Protein AF-A0A381KMM9-F1 (afdb_monomer)

Secondary structure (DSSP, 8-state):
--TT-SPPPHHHHHHHHHHHHHHHHHHHTT--SEEEEEETTEEEEEEHHHHHH------HHHHHHHHHTT-

Organism: Clostridioides difficile (NCBI:txid1496)

Sequence (71 aa):
MSKRGGSPTVSDRILASRLGVRAVELLLDGKSARVVGIKENKIIDLEISEALAQKKVFDKEAYEMAKILSI

Mean predicted aligned error: 5.78 Å

InterPro domains:
  IPR035966 Phosphofructokinase superfamily [SSF53784] (4-68)

Nearest PDB structures (foldseek):
  4i7e-assembly1_A  TM=9.816E-01  e=5.286E-06  Geobacillus stearothermophilus
  3u39-assembly1_A  TM=9.635E-01  e=6.486E-06  Geobacillus stearothermophilus
  4i4i-assembly1_C  TM=9.831E-01  e=1.373E-05  Geobacillus stearothermophilus
  3pfk-assembly1_A  TM=9.733E-01  e=2.370E-05  Geobacillus stearothermophilus
  1mto-assembly2_E  TM=9.584E-01  e=2.370E-05  Geobacillus stearothermophilus

pLDDT: mean 91.12, std 7.72, range [57.38, 98.0]

Foldseek 3Di:
DPPVDDDDDPVRVVQVVVQVVVVVVCV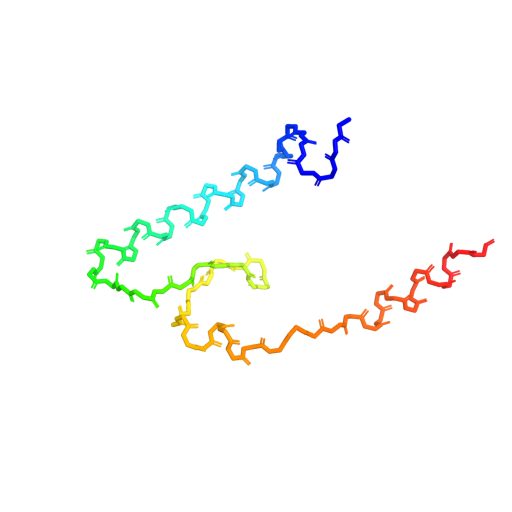VVVHDQKDWDDDPNDIDIDHVVVVVPDDDDDDVVVVVVVVVVVD

Solvent-accessible surface area (backbone atoms only — not comparable to full-atom values): 4542 Å² total; per-residue (Å²): 123,55,104,89,51,78,84,76,52,74,67,52,52,55,50,52,50,55,45,52,53,51,53,51,52,38,49,74,72,69,51,74,72,64,42,71,50,75,55,96,93,36,82,45,73,39,49,46,70,60,60,70,67,57,74,86,79,78,67,59,67,66,52,53,52,53,58,65,72,71,115

Radius of gyration: 16.54 Å; Cα contacts (8 Å, |Δi|>4): 34; chains: 1; bounding box: 43×30×29 Å

Structure (mmCIF, N/CA/C/O backbone):
data_AF-A0A381KMM9-F1
#
_entry.id   AF-A0A381KMM9-F1
#
loop_
_atom_site.group_PDB
_atom_site.id
_atom_site.type_symbol
_atom_site.label_atom_id
_atom_site.label_alt_id
_atom_site.label_comp_id
_atom_site.label_asym_id
_atom_site.label_entity_id
_atom_site.label_seq_id
_atom_site.pdbx_PDB_ins_code
_atom_site.Cartn_x
_atom_site.Cartn_y
_atom_site.Cartn_z
_atom_site.occupancy
_atom_site.B_iso_or_equiv
_atom_site.auth_seq_id
_atom_site.auth_comp_id
_atom_site.auth_asym_id
_atom_site.auth_atom_id
_atom_site.pdbx_PDB_model_num
ATOM 1 N N . MET A 1 1 ? 22.868 9.731 -4.464 1.00 57.38 1 MET A N 1
ATOM 2 C CA . MET A 1 1 ? 21.510 9.575 -3.896 1.00 57.38 1 MET A CA 1
ATOM 3 C C . MET A 1 1 ? 21.414 8.198 -3.255 1.00 57.38 1 MET A C 1
ATOM 5 O O . MET A 1 1 ? 21.810 7.225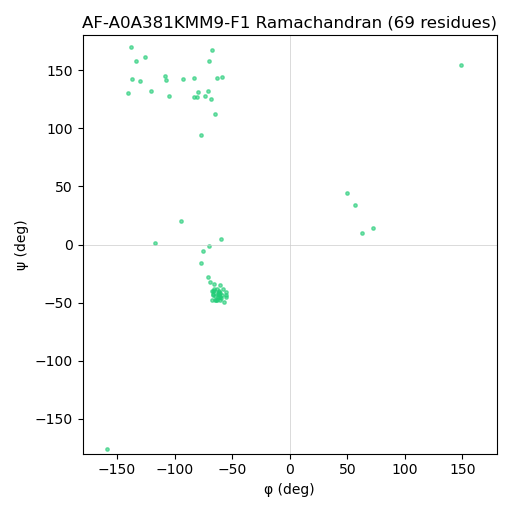 -3.880 1.00 57.38 1 MET A O 1
ATOM 9 N N . SER A 1 2 ? 21.002 8.120 -1.989 1.00 69.06 2 SER A N 1
ATOM 10 C CA . SER A 1 2 ? 20.795 6.837 -1.294 1.00 69.06 2 SER A CA 1
ATOM 11 C C . SER A 1 2 ? 19.571 6.119 -1.879 1.00 69.06 2 SER A C 1
ATOM 13 O O . SER A 1 2 ? 18.700 6.792 -2.414 1.00 69.06 2 SER A O 1
ATOM 15 N N . LYS A 1 3 ? 19.434 4.791 -1.744 1.00 71.50 3 LYS A N 1
ATOM 16 C CA . LYS A 1 3 ? 18.280 3.998 -2.250 1.00 71.50 3 LYS A CA 1
ATOM 17 C C . LYS A 1 3 ? 16.898 4.399 -1.677 1.00 71.50 3 LYS A C 1
ATOM 19 O O . LYS A 1 3 ? 15.907 3.730 -1.939 1.00 71.50 3 LYS A O 1
ATOM 24 N N . ARG A 1 4 ? 16.832 5.465 -0.876 1.00 80.94 4 ARG A N 1
ATOM 25 C CA . ARG A 1 4 ? 15.619 6.090 -0.321 1.00 80.94 4 ARG A CA 1
ATOM 26 C C . ARG A 1 4 ? 15.407 7.534 -0.805 1.00 80.94 4 ARG A C 1
ATOM 28 O O . ARG A 1 4 ? 14.478 8.187 -0.354 1.00 80.94 4 ARG A O 1
ATOM 35 N N . GLY A 1 5 ? 16.288 8.046 -1.666 1.00 82.50 5 GLY A N 1
ATOM 36 C CA . GLY A 1 5 ? 16.234 9.397 -2.216 1.00 82.50 5 GLY A CA 1
ATOM 37 C C . GLY A 1 5 ? 16.369 9.383 -3.738 1.00 82.50 5 GLY A C 1
ATOM 38 O O . GLY A 1 5 ? 17.152 8.617 -4.291 1.00 82.50 5 GLY A O 1
ATOM 39 N N . GLY A 1 6 ? 15.599 10.237 -4.403 1.00 83.56 6 GLY A N 1
ATOM 40 C CA . GLY A 1 6 ? 15.458 10.307 -5.857 1.00 83.56 6 GLY A CA 1
ATOM 41 C C . GLY A 1 6 ? 14.047 10.774 -6.210 1.00 83.56 6 GLY A C 1
ATOM 42 O O . GLY A 1 6 ? 13.132 10.614 -5.404 1.00 83.56 6 GLY A O 1
ATOM 43 N N . SER A 1 7 ? 13.866 11.393 -7.378 1.00 88.31 7 SER A N 1
ATOM 44 C CA . SER A 1 7 ? 12.527 11.800 -7.818 1.00 88.31 7 SER A CA 1
ATOM 45 C C . SER A 1 7 ? 11.711 10.551 -8.185 1.00 88.31 7 SER A C 1
ATOM 47 O O . SER A 1 7 ? 12.245 9.697 -8.899 1.00 88.31 7 SER A O 1
ATOM 49 N N . PRO A 1 8 ? 10.459 10.403 -7.711 1.00 89.12 8 PRO A N 1
ATOM 50 C CA . PRO A 1 8 ? 9.632 9.236 -8.012 1.00 89.12 8 PRO A CA 1
ATOM 51 C C . PRO A 1 8 ? 9.425 9.090 -9.521 1.00 89.12 8 PRO A C 1
ATOM 53 O O . PRO A 1 8 ? 9.263 10.086 -10.237 1.00 89.12 8 PRO A O 1
ATOM 56 N N . THR A 1 9 ? 9.386 7.853 -10.009 1.00 92.56 9 THR A N 1
ATOM 57 C CA . THR A 1 9 ? 9.096 7.575 -11.421 1.00 92.56 9 THR A CA 1
ATOM 58 C C . THR A 1 9 ? 7.647 7.943 -11.767 1.00 92.56 9 THR A C 1
ATOM 60 O O . THR A 1 9 ? 6.816 8.191 -10.891 1.00 92.56 9 THR A O 1
ATOM 63 N N . VAL A 1 10 ? 7.310 7.991 -13.062 1.00 93.62 10 VAL A N 1
ATOM 64 C CA . VAL A 1 10 ? 5.915 8.197 -13.506 1.00 93.62 10 VAL A CA 1
ATOM 65 C C . VAL A 1 10 ? 4.995 7.135 -12.894 1.00 93.62 10 VAL A C 1
ATOM 67 O O . VAL A 1 10 ? 3.929 7.472 -12.381 1.00 93.62 10 VAL A O 1
ATOM 70 N N . SER A 1 11 ? 5.440 5.877 -12.885 1.00 92.94 11 SER A N 1
ATOM 71 C CA . SER A 1 11 ? 4.702 4.753 -12.310 1.00 92.94 11 SER A CA 1
ATOM 72 C C . SER A 1 11 ? 4.474 4.919 -10.809 1.00 92.94 11 SER A C 1
ATOM 74 O O . SER A 1 11 ? 3.353 4.709 -10.349 1.00 92.94 11 SER A O 1
ATOM 76 N N . ASP A 1 12 ? 5.488 5.369 -10.062 1.00 93.31 12 ASP A N 1
ATOM 77 C CA . ASP A 1 12 ? 5.355 5.632 -8.623 1.00 93.31 12 ASP A CA 1
ATOM 78 C C . ASP A 1 12 ? 4.312 6.720 -8.351 1.00 93.31 12 ASP A C 1
ATOM 80 O O . ASP A 1 12 ? 3.481 6.572 -7.456 1.00 93.31 12 ASP A O 1
ATOM 84 N N . ARG A 1 13 ? 4.310 7.796 -9.153 1.00 95.06 13 ARG A N 1
ATOM 85 C CA . ARG A 1 13 ? 3.329 8.883 -9.016 1.00 95.06 13 ARG A CA 1
ATOM 86 C C . ARG A 1 13 ? 1.908 8.404 -9.297 1.00 95.06 13 ARG A C 1
ATOM 88 O O . ARG A 1 13 ? 1.017 8.666 -8.497 1.00 95.06 13 ARG A O 1
ATOM 95 N N . ILE A 1 14 ? 1.701 7.670 -10.392 1.00 95.12 14 ILE A N 1
ATOM 96 C CA . ILE A 1 14 ? 0.383 7.122 -10.749 1.00 95.12 14 ILE A CA 1
ATOM 97 C C . ILE A 1 14 ? -0.117 6.172 -9.657 1.00 95.12 14 ILE A C 1
ATOM 99 O O . ILE A 1 14 ? -1.277 6.250 -9.250 1.00 95.12 14 ILE A O 1
ATOM 103 N N . LEU A 1 15 ? 0.749 5.280 -9.169 1.00 96.19 15 LEU A N 1
ATOM 104 C CA . LEU A 1 15 ? 0.394 4.337 -8.115 1.00 96.19 15 LEU A CA 1
ATOM 105 C C . LE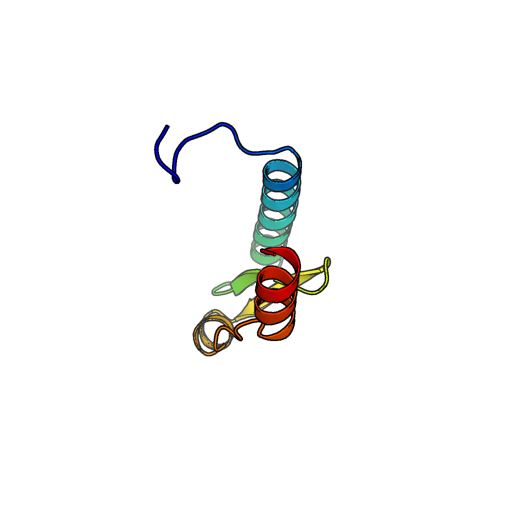U A 1 15 ? 0.032 5.066 -6.816 1.00 96.19 15 LEU A C 1
ATOM 107 O O . LEU A 1 15 ? -1.019 4.784 -6.245 1.00 96.19 15 LEU A O 1
ATOM 111 N N . ALA A 1 16 ? 0.845 6.033 -6.386 1.00 95.94 16 ALA A N 1
ATOM 112 C CA . ALA A 1 16 ? 0.581 6.824 -5.188 1.00 95.94 16 ALA A CA 1
ATOM 113 C C . ALA A 1 16 ? -0.761 7.565 -5.274 1.00 95.94 16 ALA A C 1
ATOM 115 O O . ALA A 1 16 ? -1.545 7.522 -4.327 1.00 95.94 16 ALA A O 1
ATOM 116 N N . SER A 1 17 ? -1.070 8.175 -6.424 1.00 97.12 17 SER A N 1
ATOM 117 C CA . SER A 1 17 ? -2.362 8.830 -6.648 1.00 97.12 17 SER A CA 1
ATOM 118 C C . SER A 1 17 ? -3.530 7.849 -6.539 1.00 97.12 17 SER A C 1
ATOM 120 O O . SER A 1 17 ? -4.489 8.125 -5.824 1.00 97.12 17 SER A O 1
ATOM 122 N N . ARG A 1 18 ? -3.448 6.680 -7.191 1.00 97.38 18 ARG A N 1
ATOM 123 C CA . ARG A 1 18 ? -4.513 5.660 -7.140 1.00 97.38 18 ARG A CA 1
ATOM 124 C C . ARG A 1 18 ? -4.742 5.128 -5.723 1.00 97.38 18 ARG A C 1
ATOM 126 O O . ARG A 1 18 ? -5.888 4.963 -5.315 1.00 97.38 18 ARG A O 1
ATOM 133 N N . LEU A 1 19 ? -3.667 4.877 -4.976 1.00 97.69 19 LEU A N 1
ATOM 134 C CA . LEU A 1 19 ? -3.750 4.417 -3.588 1.00 97.69 19 LEU A CA 1
ATOM 135 C C . LEU A 1 19 ? -4.351 5.490 -2.673 1.00 97.69 19 LEU A C 1
ATOM 137 O O . LEU A 1 19 ? -5.209 5.174 -1.852 1.00 97.69 19 LEU A O 1
ATOM 141 N N . GLY A 1 20 ? -3.946 6.752 -2.841 1.00 97.38 20 GLY A N 1
ATOM 142 C CA . GLY A 1 20 ? -4.481 7.876 -2.073 1.00 97.38 20 GLY A CA 1
ATOM 143 C C . GLY A 1 20 ? -5.979 8.085 -2.297 1.00 97.38 20 GLY A C 1
ATOM 144 O O . GLY A 1 20 ? -6.722 8.218 -1.329 1.00 97.38 20 GLY A O 1
ATOM 145 N N . VAL A 1 21 ? -6.436 8.035 -3.556 1.00 97.94 21 VAL A N 1
ATOM 146 C CA . VAL A 1 21 ? -7.870 8.117 -3.891 1.00 97.94 21 VAL A CA 1
ATOM 147 C C . VAL A 1 21 ? -8.649 7.011 -3.186 1.00 97.94 21 VAL A C 1
ATOM 149 O O . VAL A 1 21 ? -9.616 7.303 -2.487 1.00 97.94 21 VAL A O 1
ATOM 152 N N . ARG A 1 22 ? -8.187 5.756 -3.280 1.00 97.75 22 ARG A N 1
ATOM 153 C CA . ARG A 1 22 ? -8.863 4.635 -2.618 1.00 97.75 22 ARG A CA 1
ATOM 154 C C . ARG A 1 22 ? -8.911 4.797 -1.100 1.00 97.75 22 ARG A C 1
ATOM 156 O O . ARG A 1 22 ? -9.923 4.482 -0.486 1.00 97.75 22 ARG A O 1
ATOM 163 N N . ALA A 1 23 ? -7.835 5.283 -0.486 1.00 97.62 23 ALA A N 1
ATOM 164 C CA . ALA A 1 23 ? -7.811 5.523 0.953 1.00 97.62 23 ALA A CA 1
ATOM 165 C C . ALA A 1 23 ? -8.875 6.551 1.373 1.00 97.62 23 ALA A C 1
ATOM 167 O O . ALA A 1 23 ? -9.575 6.334 2.358 1.00 97.62 23 ALA A O 1
ATOM 168 N N . VAL A 1 24 ? -9.040 7.629 0.600 1.00 97.81 24 VAL A N 1
ATOM 169 C CA . VAL A 1 24 ? -10.068 8.649 0.854 1.00 97.81 24 VAL A CA 1
ATOM 170 C C . VAL A 1 24 ? -11.478 8.083 0.665 1.00 97.81 24 VAL A C 1
ATOM 172 O O . VAL A 1 24 ? -12.327 8.316 1.518 1.00 97.81 24 VAL A O 1
ATOM 175 N N . GLU A 1 25 ? -11.725 7.298 -0.388 1.00 97.94 25 GLU A N 1
ATOM 176 C CA . GLU A 1 25 ? -13.014 6.613 -0.589 1.00 97.94 25 GLU A CA 1
ATOM 177 C C . GLU A 1 25 ? -13.391 5.740 0.614 1.00 97.94 25 GLU A C 1
ATOM 179 O O . GLU A 1 25 ? -14.518 5.801 1.094 1.00 97.94 25 GLU A O 1
ATOM 184 N N . LEU A 1 26 ? -12.441 4.964 1.147 1.00 97.62 26 LEU A N 1
ATOM 185 C CA . LEU A 1 26 ? -12.689 4.113 2.313 1.00 97.62 26 LEU A CA 1
ATOM 186 C C . LEU A 1 26 ? -13.044 4.932 3.559 1.00 97.62 26 LEU A C 1
ATOM 188 O O . LEU A 1 26 ? -13.920 4.525 4.319 1.00 97.62 26 LEU A O 1
ATOM 192 N N . LEU A 1 27 ? -12.401 6.086 3.756 1.00 97.56 27 LEU A N 1
ATOM 193 C CA . LEU A 1 27 ? -12.736 6.986 4.860 1.00 97.56 27 LEU A CA 1
ATOM 194 C C . LEU A 1 27 ? -14.143 7.580 4.700 1.00 97.56 27 LEU A C 1
ATOM 196 O O . LEU A 1 27 ? -14.876 7.664 5.683 1.00 97.56 27 LEU A O 1
ATOM 200 N N . LEU A 1 28 ? -14.537 7.952 3.477 1.00 98.00 28 LEU A N 1
ATOM 201 C CA . LEU A 1 28 ? -15.886 8.450 3.178 1.00 98.00 28 LEU A CA 1
ATOM 202 C C . LEU A 1 28 ? -16.962 7.370 3.368 1.00 98.00 28 LEU A C 1
ATOM 204 O O . LEU A 1 28 ? -18.048 7.675 3.852 1.00 98.00 28 LEU A O 1
ATOM 208 N N . ASP A 1 29 ? -16.634 6.111 3.077 1.00 97.31 29 ASP A N 1
ATOM 209 C CA . ASP A 1 29 ? -17.469 4.936 3.360 1.00 97.31 29 ASP A CA 1
ATOM 210 C C . ASP A 1 2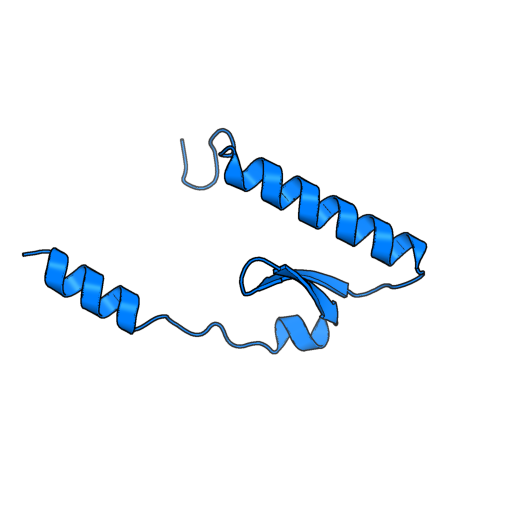9 ? -17.575 4.609 4.868 1.00 97.31 29 ASP A C 1
ATOM 212 O O . ASP A 1 29 ? -18.220 3.628 5.246 1.00 97.31 29 ASP A O 1
ATOM 216 N N . GLY A 1 30 ? -16.903 5.366 5.746 1.00 96.88 30 GLY A N 1
ATOM 217 C CA . GLY A 1 30 ? -16.860 5.109 7.188 1.00 96.88 30 GLY A CA 1
ATOM 218 C C . GLY A 1 30 ? -16.007 3.898 7.581 1.00 96.88 30 GLY A C 1
ATOM 219 O O . GLY A 1 30 ? -16.092 3.416 8.712 1.00 96.88 30 GLY A O 1
ATOM 220 N N . LYS A 1 31 ? -15.181 3.383 6.665 1.00 96.31 31 LYS A N 1
ATOM 221 C CA . LYS A 1 31 ? -14.286 2.255 6.931 1.00 96.31 31 LYS A CA 1
ATOM 222 C C . LYS A 1 31 ? -13.008 2.749 7.600 1.00 96.31 31 LYS A C 1
ATOM 224 O O . LYS A 1 31 ? -12.461 3.798 7.271 1.00 96.31 31 LYS A O 1
ATOM 229 N N . SER A 1 32 ? -12.495 1.949 8.526 1.00 93.69 32 SER A N 1
ATOM 230 C CA . SER A 1 32 ? -11.253 2.218 9.251 1.00 93.69 32 SER A CA 1
ATOM 231 C C . SER A 1 32 ? -10.427 0.940 9.368 1.00 93.69 32 SER A C 1
ATOM 233 O O . SER A 1 32 ? -10.906 -0.131 9.011 1.00 93.69 32 SER A O 1
ATOM 235 N N . ALA A 1 33 ? -9.175 1.058 9.818 1.00 95.00 33 ALA A N 1
ATOM 236 C CA . ALA A 1 33 ? -8.257 -0.074 9.977 1.00 95.00 33 ALA A CA 1
ATOM 237 C C . ALA A 1 33 ? -8.020 -0.902 8.692 1.00 95.00 33 ALA A C 1
ATOM 239 O O . ALA A 1 33 ? -7.787 -2.111 8.748 1.00 95.00 33 ALA A O 1
ATOM 240 N N . ARG A 1 34 ? -8.017 -0.233 7.528 1.00 96.62 34 ARG A N 1
ATOM 241 C CA . ARG A 1 34 ? -7.777 -0.860 6.220 1.00 96.62 34 ARG A CA 1
ATOM 242 C C . ARG A 1 34 ? -6.421 -0.484 5.633 1.00 96.62 34 ARG A C 1
ATOM 244 O O . ARG A 1 34 ? -5.961 0.647 5.773 1.00 96.62 34 ARG A O 1
ATOM 251 N N . VAL A 1 35 ? -5.805 -1.430 4.933 1.00 96.25 35 VAL A N 1
ATOM 252 C CA . VAL A 1 35 ? -4.584 -1.244 4.139 1.00 96.25 35 VAL A CA 1
ATOM 253 C C . VAL A 1 35 ? -4.965 -1.211 2.672 1.00 96.25 35 VAL A C 1
ATOM 255 O O . VAL A 1 35 ? -5.605 -2.141 2.193 1.00 96.25 35 VAL A O 1
ATOM 258 N N . VAL A 1 36 ? -4.536 -0.177 1.949 1.00 97.19 36 VAL A N 1
ATOM 259 C CA . VAL A 1 36 ? -4.657 -0.106 0.487 1.00 97.19 36 VAL A CA 1
ATOM 260 C C . VAL A 1 36 ? -3.390 -0.635 -0.179 1.00 97.19 36 VAL A C 1
ATOM 262 O O . VAL A 1 36 ? -2.278 -0.401 0.296 1.00 97.19 36 VAL A O 1
ATOM 265 N N . GLY A 1 37 ? -3.543 -1.337 -1.296 1.00 95.06 37 GLY A N 1
ATOM 266 C CA . GLY A 1 37 ? -2.421 -1.908 -2.032 1.00 95.06 37 GLY A CA 1
ATOM 267 C C . GLY A 1 37 ? -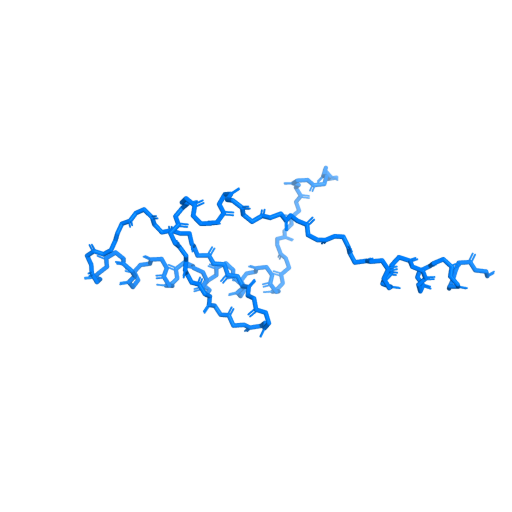2.758 -2.204 -3.486 1.00 95.06 37 GLY A C 1
ATOM 268 O O . GLY A 1 37 ? -3.850 -1.904 -3.968 1.00 95.06 37 GLY A O 1
ATOM 269 N N . ILE A 1 38 ? -1.801 -2.804 -4.190 1.00 95.06 38 ILE A N 1
ATOM 270 C CA . ILE A 1 38 ? -1.978 -3.282 -5.560 1.00 95.06 38 ILE A CA 1
ATOM 271 C C . ILE A 1 38 ? -1.724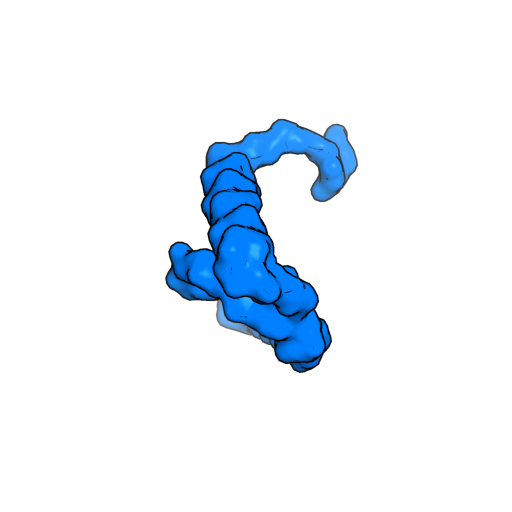 -4.787 -5.618 1.00 95.06 38 ILE A C 1
ATOM 273 O O . ILE A 1 38 ? -0.723 -5.277 -5.099 1.00 95.06 38 ILE A O 1
ATOM 277 N N . LYS A 1 39 ? -2.630 -5.519 -6.263 1.00 91.06 39 LYS A N 1
ATOM 278 C CA . LYS A 1 39 ? -2.494 -6.952 -6.535 1.00 91.06 39 LYS A CA 1
ATOM 279 C C . LYS A 1 39 ? -3.033 -7.230 -7.930 1.00 91.06 39 LYS A C 1
ATOM 281 O O . LYS A 1 39 ? -4.106 -6.744 -8.268 1.00 91.06 39 LYS A O 1
ATOM 286 N N . GLU A 1 40 ? -2.264 -7.944 -8.753 1.00 90.38 40 GLU A N 1
ATOM 287 C CA . GLU A 1 40 ? -2.641 -8.254 -10.147 1.00 90.38 40 GLU A CA 1
ATOM 288 C C . GLU A 1 40 ? -3.100 -7.007 -10.933 1.00 90.38 40 GLU A C 1
ATOM 290 O O . GLU A 1 40 ? -4.124 -7.000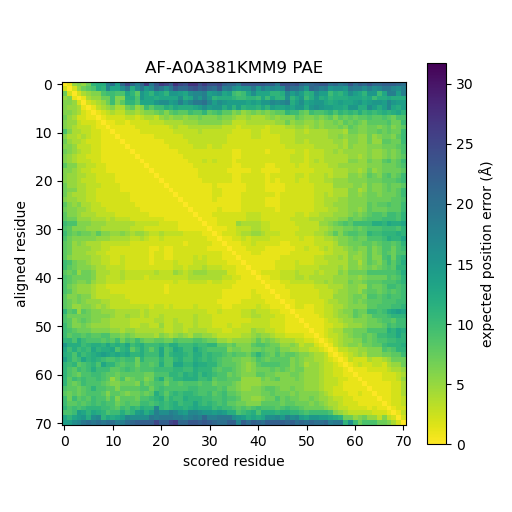 -11.613 1.00 90.38 40 GLU A O 1
ATOM 295 N N . ASN A 1 41 ? -2.353 -5.906 -10.787 1.00 91.06 41 ASN A N 1
ATOM 296 C CA . ASN A 1 41 ? -2.625 -4.597 -11.398 1.00 91.06 41 ASN A CA 1
ATOM 297 C C . ASN A 1 41 ? -3.948 -3.907 -10.972 1.00 91.06 41 ASN A C 1
ATOM 299 O O . ASN A 1 41 ? -4.332 -2.866 -11.520 1.00 91.06 41 ASN A O 1
ATOM 303 N N . LYS A 1 42 ? -4.635 -4.437 -9.955 1.00 94.56 42 LYS A N 1
ATOM 304 C CA . LYS A 1 42 ? -5.866 -3.878 -9.385 1.00 9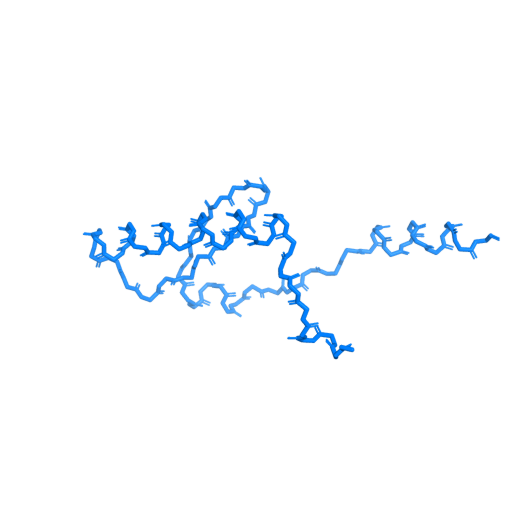4.56 42 LYS A CA 1
ATOM 305 C C . LYS A 1 42 ? -5.592 -3.266 -8.018 1.00 94.56 42 LYS A C 1
ATOM 307 O O . LYS A 1 42 ? -4.815 -3.809 -7.234 1.00 94.56 42 LYS A O 1
ATOM 312 N N . ILE A 1 43 ? -6.234 -2.132 -7.742 1.00 96.56 43 ILE A N 1
ATOM 313 C CA . ILE A 1 43 ? -6.222 -1.546 -6.402 1.00 96.56 43 ILE A CA 1
ATOM 314 C C . ILE A 1 43 ? -7.122 -2.402 -5.520 1.00 96.56 43 ILE A C 1
ATOM 316 O O . ILE A 1 43 ? -8.262 -2.680 -5.885 1.00 96.56 43 ILE A O 1
ATOM 320 N N . ILE A 1 44 ? -6.581 -2.828 -4.388 1.00 95.94 44 ILE A N 1
ATOM 321 C CA . ILE A 1 44 ? -7.282 -3.628 -3.391 1.00 95.94 44 ILE A CA 1
ATOM 322 C C . ILE A 1 44 ? -7.187 -2.946 -2.033 1.00 95.94 44 ILE A C 1
ATOM 324 O O . ILE A 1 44 ? -6.295 -2.126 -1.794 1.00 95.94 44 ILE A O 1
ATOM 328 N N . ASP A 1 45 ? -8.077 -3.334 -1.133 1.00 96.31 45 ASP A N 1
ATOM 329 C CA . ASP A 1 45 ? -7.994 -2.986 0.272 1.00 96.31 45 ASP A CA 1
ATOM 330 C C . ASP A 1 45 ? -8.313 -4.197 1.148 1.00 96.31 45 ASP A C 1
ATOM 332 O O . ASP A 1 45 ? -9.147 -5.031 0.798 1.00 96.31 45 ASP A O 1
ATOM 336 N N . LEU A 1 46 ? -7.600 -4.307 2.262 1.00 95.38 46 LEU A N 1
ATOM 337 C CA . LEU A 1 46 ? -7.654 -5.435 3.189 1.00 95.38 46 LEU A CA 1
ATOM 338 C C . LEU A 1 46 ? -7.750 -4.913 4.619 1.00 95.38 46 LEU A C 1
ATOM 340 O O . LEU A 1 46 ? -7.319 -3.794 4.899 1.00 95.38 46 LEU A O 1
ATOM 344 N N . GLU A 1 47 ? -8.256 -5.731 5.534 1.00 94.94 47 GLU A N 1
ATOM 345 C CA . GLU A 1 47 ? -8.105 -5.456 6.964 1.00 94.94 47 GLU A CA 1
ATOM 346 C C . GLU A 1 47 ? -6.617 -5.483 7.348 1.00 94.94 47 GLU A C 1
ATOM 348 O O . GLU A 1 47 ? -5.843 -6.299 6.837 1.00 94.94 47 GLU A O 1
ATOM 353 N N . ILE A 1 48 ? -6.194 -4.601 8.261 1.00 92.81 48 ILE A N 1
ATOM 354 C CA . ILE A 1 48 ? -4.791 -4.536 8.709 1.00 92.81 48 ILE A CA 1
ATOM 355 C C . ILE A 1 48 ? -4.309 -5.892 9.243 1.00 92.81 48 ILE A C 1
ATOM 357 O O . ILE A 1 48 ? -3.190 -6.306 8.943 1.00 92.81 48 ILE A O 1
ATOM 361 N N . SER A 1 49 ? -5.144 -6.604 10.001 1.00 92.12 49 SER A N 1
ATOM 362 C CA . SER A 1 49 ? -4.811 -7.922 10.553 1.00 92.12 49 SER A CA 1
ATOM 363 C C . SER A 1 49 ? -4.532 -8.955 9.457 1.00 92.12 49 SER A C 1
ATOM 365 O O . SER A 1 49 ? -3.529 -9.667 9.518 1.00 92.12 49 SER A O 1
ATOM 367 N N . GLU A 1 50 ? -5.374 -8.997 8.425 1.00 91.25 50 GLU A N 1
ATOM 368 C CA . GLU A 1 50 ? -5.212 -9.883 7.272 1.00 91.25 50 GLU A CA 1
ATOM 369 C C . GLU A 1 50 ? -3.957 -9.534 6.472 1.00 91.25 50 GLU A C 1
ATOM 371 O O . GLU A 1 50 ? -3.184 -10.421 6.110 1.00 91.25 50 GLU A O 1
ATOM 376 N N . ALA A 1 51 ? -3.722 -8.242 6.231 1.00 90.38 51 ALA A N 1
ATOM 377 C CA . ALA A 1 51 ? -2.548 -7.768 5.508 1.00 90.38 51 ALA A CA 1
ATOM 378 C C . ALA A 1 51 ? -1.241 -8.134 6.231 1.00 90.38 51 ALA A C 1
ATOM 380 O O . ALA A 1 51 ? -0.285 -8.567 5.589 1.00 90.38 51 ALA A O 1
ATOM 381 N N . LEU A 1 52 ? -1.202 -8.013 7.562 1.00 90.19 52 LEU A N 1
ATOM 382 C CA . LEU A 1 52 ? -0.034 -8.370 8.375 1.00 90.19 52 LEU A CA 1
ATOM 383 C C . LEU A 1 52 ? 0.200 -9.885 8.461 1.00 90.19 52 LEU A C 1
ATOM 385 O O . LEU A 1 52 ? 1.340 -10.319 8.620 1.00 90.19 52 LEU A O 1
ATOM 389 N N . ALA A 1 53 ? -0.856 -10.693 8.343 1.00 91.75 53 ALA A N 1
ATOM 390 C CA . ALA A 1 53 ? -0.752 -12.150 8.340 1.00 91.75 53 ALA A CA 1
ATOM 391 C C . ALA A 1 53 ? -0.243 -12.721 7.001 1.00 91.75 53 ALA A C 1
ATOM 393 O O . ALA A 1 53 ? 0.176 -13.883 6.944 1.00 91.75 53 ALA A O 1
ATOM 394 N N . GLN A 1 54 ? -0.259 -11.936 5.917 1.00 86.31 54 GLN A N 1
ATOM 395 C CA . GLN A 1 54 ? 0.218 -12.397 4.615 1.00 86.31 54 GLN A CA 1
ATOM 396 C C . GLN A 1 54 ? 1.733 -12.611 4.612 1.00 86.31 54 GLN A C 1
ATOM 398 O O . GLN A 1 54 ? 2.533 -11.716 4.885 1.00 86.31 54 GLN A O 1
ATOM 403 N N . LYS A 1 55 ? 2.147 -13.821 4.227 1.00 83.81 55 LYS A N 1
ATOM 404 C CA . LYS A 1 55 ? 3.559 -14.137 4.009 1.00 83.81 55 LYS A CA 1
ATOM 405 C C . LYS A 1 55 ? 3.999 -13.611 2.651 1.00 83.81 55 LYS A C 1
ATOM 407 O O . LYS A 1 55 ? 3.373 -13.890 1.631 1.00 83.81 55 LYS A O 1
ATOM 412 N N . LYS A 1 56 ? 5.131 -12.909 2.632 1.00 81.62 56 LYS A N 1
ATOM 413 C CA . LYS A 1 56 ? 5.789 -12.524 1.385 1.00 81.62 56 LYS A CA 1
ATOM 414 C C . LYS A 1 56 ? 6.267 -13.785 0.664 1.00 81.62 56 LYS A C 1
ATOM 416 O O . LYS A 1 56 ? 7.163 -14.473 1.150 1.00 81.62 56 LYS A O 1
ATOM 421 N N . VAL A 1 57 ? 5.665 -14.085 -0.482 1.00 83.38 57 VAL A N 1
ATOM 422 C CA . VAL A 1 57 ? 6.103 -15.182 -1.350 1.00 83.38 57 VAL A CA 1
ATOM 423 C C . VAL A 1 57 ? 7.283 -14.688 -2.177 1.00 83.38 57 VAL A C 1
ATOM 425 O O . VAL A 1 57 ? 7.223 -13.621 -2.787 1.00 83.38 57 VAL A O 1
ATOM 428 N N . PHE A 1 58 ? 8.381 -15.437 -2.145 1.00 86.00 58 PHE A N 1
ATOM 429 C CA . PHE A 1 58 ? 9.540 -15.166 -2.985 1.00 86.00 58 PHE A CA 1
ATOM 430 C C . PHE A 1 58 ? 9.312 -15.770 -4.369 1.00 86.00 58 PHE A C 1
ATOM 432 O O . PHE A 1 58 ? 9.014 -16.960 -4.478 1.00 86.00 58 PHE A O 1
ATOM 439 N N . ASP A 1 59 ? 9.468 -14.954 -5.406 1.00 86.44 59 ASP A N 1
ATOM 440 C CA . ASP A 1 59 ? 9.352 -15.395 -6.791 1.00 86.44 59 ASP A CA 1
ATOM 441 C C . ASP A 1 59 ? 10.625 -16.146 -7.208 1.00 86.44 59 ASP A C 1
ATOM 443 O O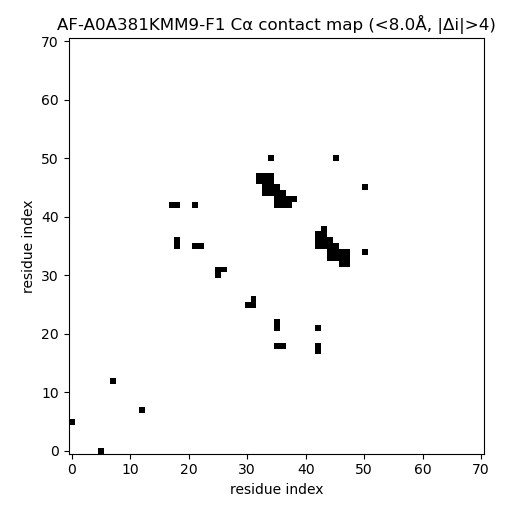 . ASP A 1 59 ? 11.645 -15.554 -7.576 1.00 86.44 59 ASP A O 1
ATOM 447 N N . LYS A 1 60 ? 10.576 -17.475 -7.078 1.00 89.94 60 LYS A N 1
ATOM 448 C CA . LYS A 1 60 ? 11.685 -18.361 -7.450 1.00 89.94 60 LYS A CA 1
ATOM 449 C C . LYS A 1 60 ? 11.895 -18.413 -8.960 1.00 89.94 60 LYS A C 1
ATOM 451 O O . LYS A 1 60 ? 13.032 -18.558 -9.389 1.00 89.94 60 LYS A O 1
ATOM 456 N N . GLU A 1 61 ? 10.837 -18.286 -9.753 1.00 89.94 61 GLU A N 1
ATOM 457 C CA . GLU A 1 61 ? 10.929 -18.366 -11.213 1.00 89.94 61 GLU A CA 1
ATOM 458 C C . GLU A 1 61 ? 11.702 -17.167 -11.759 1.00 89.94 61 GLU A C 1
ATOM 460 O O . GLU A 1 61 ? 12.665 -17.340 -12.506 1.00 89.94 61 GLU A O 1
ATOM 465 N N . ALA A 1 62 ? 11.362 -15.958 -11.300 1.00 88.31 62 ALA A N 1
ATOM 466 C CA . ALA A 1 62 ? 12.111 -14.751 -11.637 1.00 88.31 62 ALA A CA 1
ATOM 467 C C . ALA A 1 62 ? 13.589 -14.844 -11.223 1.00 88.31 62 ALA A C 1
ATOM 469 O O . ALA A 1 62 ? 14.471 -14.395 -11.959 1.00 88.31 62 ALA A O 1
ATOM 470 N N . TYR A 1 63 ? 13.872 -15.450 -10.065 1.00 91.00 63 TYR A N 1
ATOM 471 C CA . TYR A 1 63 ? 15.239 -15.664 -9.594 1.00 91.00 63 TYR A CA 1
ATOM 472 C C . TYR A 1 63 ? 16.033 -16.619 -10.498 1.00 91.00 63 TYR A C 1
ATOM 474 O O . TYR A 1 63 ? 17.152 -16.292 -10.897 1.00 91.00 63 TYR A O 1
ATOM 482 N N . GLU A 1 64 ? 15.459 -17.768 -10.862 1.00 92.06 64 GLU A N 1
ATOM 483 C CA . GLU A 1 64 ? 16.121 -18.727 -11.754 1.00 92.06 64 GLU A CA 1
ATOM 484 C C . GLU A 1 64 ? 16.312 -18.152 -13.168 1.00 92.06 64 GLU A C 1
ATOM 486 O O . GLU A 1 64 ? 17.382 -18.316 -13.753 1.00 92.06 64 GLU A O 1
ATOM 491 N N . MET A 1 65 ? 15.343 -17.391 -13.697 1.00 91.06 65 MET A N 1
ATOM 492 C CA . MET A 1 65 ? 15.511 -16.687 -14.977 1.00 91.06 65 MET A CA 1
ATOM 493 C C . MET A 1 65 ? 16.683 -15.700 -14.942 1.00 91.06 65 MET A C 1
ATOM 495 O O . MET A 1 65 ? 17.511 -15.693 -15.852 1.00 91.06 65 MET A O 1
ATOM 499 N N . ALA A 1 66 ? 16.791 -14.886 -13.886 1.00 92.75 66 ALA A N 1
ATOM 500 C CA . ALA A 1 66 ? 17.900 -13.945 -13.735 1.00 92.75 66 ALA A CA 1
ATOM 501 C C . ALA A 1 66 ? 19.263 -14.659 -13.685 1.00 92.75 66 ALA A C 1
ATOM 503 O O . ALA A 1 66 ? 20.248 -14.150 -14.220 1.00 92.75 66 ALA A O 1
ATOM 504 N N . LYS A 1 67 ? 19.315 -15.856 -13.085 1.00 92.06 67 LYS A N 1
ATOM 505 C CA . LYS A 1 67 ? 20.518 -16.696 -13.027 1.00 92.06 67 LYS A CA 1
ATOM 506 C C . LYS A 1 67 ? 20.919 -17.239 -14.402 1.00 92.06 67 LYS A C 1
ATOM 508 O O . LYS A 1 67 ? 22.105 -17.249 -14.708 1.00 92.06 67 LYS A O 1
ATOM 513 N N . ILE A 1 68 ? 19.952 -17.642 -15.230 1.00 92.94 68 ILE A N 1
ATOM 514 C CA . ILE A 1 68 ? 20.197 -18.099 -16.611 1.00 92.94 68 ILE A CA 1
ATOM 515 C C . ILE A 1 68 ? 20.711 -16.950 -17.491 1.00 92.94 68 ILE A C 1
ATOM 517 O O . ILE A 1 68 ? 21.622 -17.152 -18.285 1.00 92.94 68 ILE A O 1
ATOM 521 N N . LEU A 1 69 ? 20.156 -15.745 -17.333 1.00 90.75 69 LEU A N 1
ATOM 522 C CA . LEU A 1 69 ? 20.529 -14.552 -18.110 1.00 90.75 69 LEU A CA 1
ATOM 523 C C . LEU A 1 69 ? 21.864 -13.911 -17.689 1.00 90.75 69 LEU A C 1
ATOM 525 O O . LEU A 1 69 ? 22.294 -12.950 -18.318 1.00 90.75 69 LEU A O 1
ATOM 529 N N . SER A 1 70 ? 22.496 -14.395 -16.616 1.00 82.06 70 SER A N 1
ATOM 530 C CA . SER A 1 70 ? 23.769 -13.869 -16.094 1.00 82.06 70 SER A CA 1
ATOM 531 C C . SER A 1 70 ? 25.004 -14.623 -16.621 1.00 82.06 70 SER A C 1
ATOM 533 O O . SER A 1 70 ? 26.059 -14.571 -15.987 1.00 82.06 70 SER A O 1
ATOM 535 N N . ILE A 1 71 ? 24.860 -15.342 -17.741 1.00 66.44 71 ILE A N 1
ATOM 536 C CA . ILE A 1 71 ? 25.941 -15.979 -18.517 1.00 66.44 71 ILE A CA 1
ATOM 537 C C . ILE A 1 71 ? 26.319 -15.044 -19.665 1.00 66.44 71 ILE A C 1
ATOM 539 O O . ILE A 1 71 ? 27.536 -14.849 -19.876 1.00 66.44 71 ILE A O 1
#